Protein AF-A0A482WCU0-F1 (afdb_monomer_lite)

Structure (mmCIF, N/CA/C/O backbone):
data_AF-A0A482WCU0-F1
#
_entry.id   AF-A0A482WCU0-F1
#
loop_
_atom_site.group_PDB
_atom_site.id
_atom_site.type_symbol
_atom_site.label_atom_id
_atom_site.label_alt_id
_atom_site.label_comp_id
_atom_site.label_asym_id
_atom_site.label_entity_id
_atom_site.label_seq_id
_atom_site.pdbx_PDB_ins_code
_atom_site.Cartn_x
_atom_site.Cartn_y
_atom_site.Cartn_z
_atom_site.occupancy
_atom_site.B_iso_or_equiv
_atom_site.auth_seq_id
_atom_site.auth_comp_id
_atom_site.auth_asym_id
_atom_site.auth_atom_id
_atom_site.pdbx_PDB_model_num
ATOM 1 N N . MET A 1 1 ? -21.825 3.783 -5.902 1.00 50.12 1 MET A N 1
ATOM 2 C CA . MET A 1 1 ? -20.715 4.384 -5.139 1.00 50.12 1 MET A CA 1
ATOM 3 C C . MET A 1 1 ? -19.875 3.224 -4.673 1.00 50.12 1 MET A C 1
ATOM 5 O O . MET A 1 1 ? -20.432 2.360 -4.009 1.00 50.12 1 MET A O 1
ATOM 9 N N . ASP A 1 2 ? -18.616 3.164 -5.082 1.00 68.94 2 ASP A N 1
ATOM 10 C CA . ASP A 1 2 ? -17.732 2.054 -4.722 1.00 68.94 2 ASP A CA 1
ATOM 11 C C . ASP A 1 2 ? -17.348 2.156 -3.242 1.00 68.94 2 ASP A C 1
ATOM 13 O O . ASP A 1 2 ? -17.118 3.263 -2.734 1.00 68.94 2 ASP A O 1
ATOM 17 N N . ASN A 1 3 ? -17.319 1.029 -2.523 1.00 81.69 3 ASN A N 1
ATOM 18 C CA . ASN A 1 3 ? -16.896 1.050 -1.129 1.00 81.69 3 ASN A CA 1
ATOM 19 C C . ASN A 1 3 ? -15.389 1.286 -1.089 1.00 81.69 3 ASN A C 1
ATOM 21 O O . ASN A 1 3 ? -14.620 0.676 -1.825 1.00 81.69 3 ASN A O 1
ATOM 25 N N . ILE A 1 4 ? -14.939 2.152 -0.182 1.00 81.69 4 ILE A N 1
ATOM 26 C CA . ILE A 1 4 ? -13.508 2.454 -0.063 1.00 81.69 4 ILE A CA 1
ATOM 27 C C . ILE A 1 4 ? -12.676 1.226 0.332 1.00 81.69 4 ILE A C 1
ATOM 29 O O . ILE A 1 4 ? -11.483 1.180 0.058 1.00 81.69 4 ILE A O 1
ATOM 33 N N . LEU A 1 5 ? -13.308 0.236 0.967 1.00 83.50 5 LEU A N 1
ATOM 34 C CA . LEU A 1 5 ? -12.678 -1.031 1.318 1.00 83.50 5 LEU A CA 1
ATOM 35 C C . LEU A 1 5 ? -12.309 -1.842 0.075 1.00 83.50 5 LEU A C 1
ATOM 37 O O . LEU A 1 5 ? -11.208 -2.378 0.041 1.00 83.50 5 LEU A O 1
ATOM 41 N N . ASP A 1 6 ? -13.144 -1.816 -0.963 1.00 86.12 6 ASP A N 1
ATOM 42 C CA . ASP A 1 6 ? -12.912 -2.525 -2.226 1.00 86.12 6 ASP A CA 1
ATOM 43 C C . ASP A 1 6 ? -11.649 -1.980 -2.930 1.00 86.12 6 ASP A C 1
ATOM 45 O O . ASP A 1 6 ? -10.860 -2.722 -3.509 1.00 86.12 6 ASP A O 1
ATOM 49 N N . LEU A 1 7 ? -11.376 -0.672 -2.797 1.00 85.94 7 LEU A N 1
ATOM 50 C CA . LEU A 1 7 ? -10.150 -0.024 -3.300 1.00 85.94 7 LEU A CA 1
ATOM 51 C C . LEU A 1 7 ? -8.880 -0.440 -2.535 1.00 85.94 7 LEU A C 1
ATOM 53 O O . LEU A 1 7 ? -7.763 -0.186 -2.992 1.00 85.94 7 LEU A O 1
ATOM 57 N N . LEU A 1 8 ? -9.043 -1.021 -1.347 1.00 88.94 8 LEU A N 1
ATOM 58 C CA . LEU A 1 8 ? -7.968 -1.401 -0.431 1.00 88.94 8 LEU A CA 1
ATOM 59 C C . LEU A 1 8 ? -7.755 -2.920 -0.380 1.00 88.94 8 LEU A C 1
ATOM 61 O O . LEU A 1 8 ? -6.959 -3.407 0.432 1.00 88.94 8 LEU A O 1
ATOM 65 N N . GLU A 1 9 ? -8.420 -3.661 -1.263 1.00 91.19 9 GLU A N 1
ATOM 66 C CA . GLU A 1 9 ? -8.202 -5.085 -1.469 1.00 91.19 9 GLU A CA 1
ATOM 67 C C . GLU A 1 9 ? -6.981 -5.345 -2.353 1.00 91.19 9 GLU A C 1
ATOM 69 O O . GLU A 1 9 ? -6.684 -4.641 -3.320 1.00 91.19 9 GLU A O 1
ATOM 74 N N . CYS A 1 10 ? -6.235 -6.390 -2.012 1.00 93.19 10 CYS A N 1
ATOM 75 C CA . CYS A 1 10 ? -5.121 -6.842 -2.828 1.00 93.19 10 CYS A CA 1
ATOM 76 C C . CYS A 1 10 ? -5.647 -7.538 -4.089 1.00 93.19 10 CYS A C 1
ATOM 78 O O . CYS A 1 10 ? -6.369 -8.525 -3.984 1.00 93.19 10 CYS A O 1
ATOM 80 N N . CYS A 1 11 ? -5.186 -7.137 -5.275 1.00 91.94 11 CYS A N 1
ATOM 81 C CA . CYS A 1 11 ? -5.612 -7.760 -6.537 1.00 91.94 11 CYS A CA 1
ATOM 82 C C . CYS A 1 11 ? -5.188 -9.232 -6.711 1.00 91.94 11 CYS A C 1
ATOM 84 O O . CYS A 1 11 ? -5.607 -9.880 -7.663 1.00 91.94 11 CYS A O 1
ATOM 86 N N . VAL A 1 12 ? -4.342 -9.760 -5.820 1.00 93.69 12 VAL A N 1
ATOM 87 C CA . VAL A 1 12 ? -3.847 -11.144 -5.877 1.00 93.69 12 VAL A CA 1
ATOM 88 C C . VAL A 1 12 ? -4.639 -12.067 -4.958 1.00 93.69 12 VAL A C 1
ATOM 90 O O . VAL A 1 12 ? -5.032 -13.149 -5.371 1.00 93.69 12 VAL A O 1
ATOM 93 N N . CYS A 1 13 ? -4.832 -11.667 -3.700 1.00 94.38 13 CYS A N 1
ATOM 94 C CA . CYS A 1 13 ? -5.466 -12.511 -2.685 1.00 94.38 13 CYS A CA 1
ATOM 95 C C . CYS A 1 13 ? -6.851 -12.028 -2.259 1.00 94.38 13 CYS A C 1
ATOM 97 O O . CYS A 1 13 ? -7.435 -12.652 -1.382 1.00 94.38 13 CYS A O 1
ATOM 99 N N . THR A 1 14 ? -7.326 -10.903 -2.810 1.00 92.06 14 THR A N 1
ATOM 100 C CA . THR A 1 14 ? -8.625 -10.277 -2.499 1.00 92.06 14 THR A CA 1
ATOM 101 C C . THR A 1 14 ? -8.861 -10.075 -0.998 1.00 92.06 14 THR A C 1
ATOM 103 O O . THR A 1 14 ? -9.985 -10.059 -0.521 1.00 92.06 14 THR A O 1
ATOM 106 N N . GLU A 1 15 ? -7.776 -9.951 -0.228 1.00 92.06 15 GLU A N 1
ATOM 107 C CA . GLU A 1 15 ? -7.815 -9.595 1.188 1.00 92.06 15 GLU A CA 1
ATOM 108 C C . GLU A 1 15 ? -7.491 -8.108 1.322 1.00 92.06 15 GLU A C 1
ATOM 110 O O . GLU A 1 15 ? -6.653 -7.575 0.582 1.00 92.06 15 GLU A O 1
ATOM 115 N N . LEU A 1 16 ? -8.083 -7.455 2.323 1.00 90.62 16 LEU A N 1
ATOM 116 C CA . LEU A 1 16 ? -7.697 -6.101 2.708 1.00 90.62 16 LEU A CA 1
ATOM 117 C C . LEU A 1 16 ? -6.202 -6.038 3.035 1.00 90.62 16 LEU A C 1
ATOM 119 O O . LEU A 1 16 ? -5.666 -6.853 3.794 1.00 90.62 16 LEU A O 1
ATOM 123 N N . MET A 1 17 ? -5.520 -5.035 2.485 1.00 91.31 17 MET A N 1
ATOM 124 C CA . MET A 1 17 ? -4.079 -4.858 2.650 1.00 91.31 17 MET A CA 1
ATOM 125 C C . MET A 1 17 ? -3.726 -4.299 4.044 1.00 91.31 17 MET A C 1
ATOM 127 O O . MET A 1 17 ? -3.291 -3.158 4.182 1.00 91.31 17 MET A O 1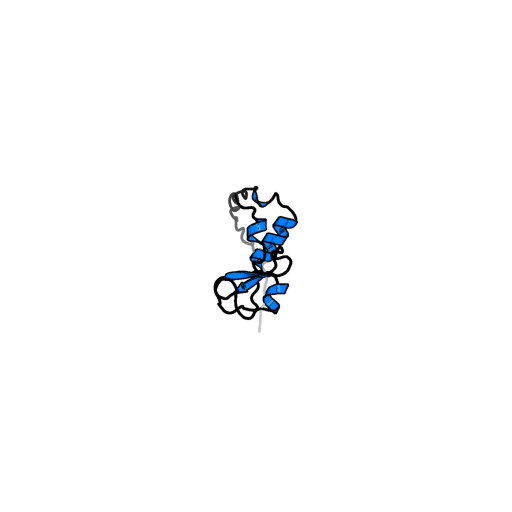
ATOM 131 N N . PHE A 1 18 ? -3.911 -5.090 5.104 1.00 84.50 18 PHE A N 1
ATOM 132 C CA . PHE A 1 18 ? -3.596 -4.670 6.472 1.00 84.50 18 PHE A CA 1
ATOM 133 C C . PHE A 1 18 ? -2.102 -4.818 6.809 1.00 84.50 18 PHE A C 1
ATOM 135 O O . PHE A 1 18 ? -1.428 -5.768 6.403 1.00 84.50 18 PHE A O 1
ATOM 142 N N . GLY A 1 19 ? -1.583 -3.877 7.599 1.00 83.56 19 GLY A N 1
ATOM 143 C CA . GLY A 1 19 ? -0.213 -3.888 8.112 1.00 83.56 19 GLY A CA 1
ATOM 144 C C . GLY A 1 19 ? 0.809 -3.291 7.148 1.00 83.56 19 GLY A C 1
ATOM 145 O O . GLY A 1 19 ? 1.392 -2.266 7.476 1.00 83.56 19 GLY A O 1
ATOM 146 N N . GLY A 1 20 ? 1.024 -3.925 5.990 1.00 90.38 20 GLY A N 1
ATOM 147 C CA . GLY A 1 20 ? 2.072 -3.538 5.040 1.00 90.38 20 GLY A CA 1
ATOM 148 C C . GLY A 1 20 ? 1.584 -3.468 3.598 1.00 90.38 20 GLY A C 1
ATOM 149 O O . GLY A 1 20 ? 1.137 -4.486 3.057 1.00 90.38 20 GLY A O 1
ATOM 150 N N . ILE A 1 21 ? 1.723 -2.299 2.972 1.00 94.56 21 ILE A N 1
ATOM 151 C CA . ILE A 1 21 ? 1.290 -2.044 1.591 1.00 94.56 21 ILE A CA 1
ATOM 152 C C . ILE A 1 21 ? 2.515 -1.721 0.754 1.00 94.56 21 ILE A C 1
ATOM 154 O O . ILE A 1 21 ? 3.179 -0.719 0.988 1.00 94.56 21 ILE A O 1
ATOM 158 N N . TYR A 1 22 ? 2.816 -2.553 -0.231 1.00 94.81 22 TYR A N 1
ATOM 159 C CA . TYR A 1 22 ? 3.990 -2.419 -1.087 1.00 94.81 22 TYR A CA 1
ATOM 160 C C . TYR A 1 22 ? 3.597 -1.893 -2.449 1.00 94.81 22 TYR A C 1
ATOM 162 O O . TYR A 1 22 ? 2.548 -2.266 -2.967 1.00 94.81 22 TYR A O 1
ATOM 170 N N . ILE A 1 23 ? 4.460 -1.076 -3.043 1.00 94.25 23 ILE A N 1
ATOM 171 C C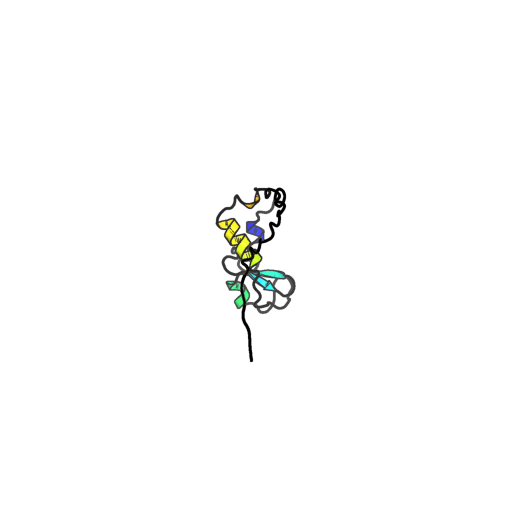A . ILE A 1 23 ? 4.196 -0.471 -4.347 1.00 94.25 23 ILE A CA 1
ATOM 172 C C . ILE A 1 23 ? 5.216 -0.888 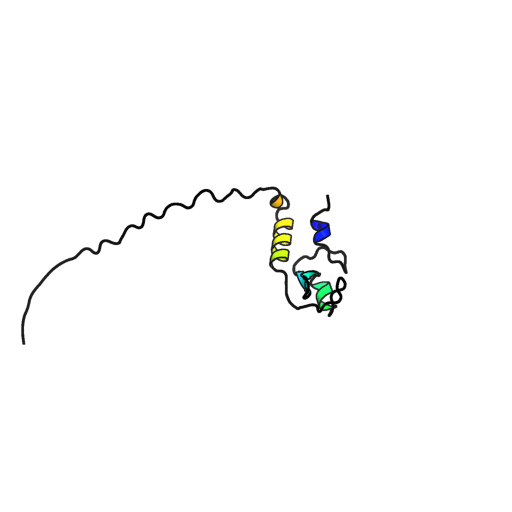-5.401 1.00 94.25 23 ILE A C 1
ATOM 174 O O . ILE A 1 23 ? 6.414 -1.021 -5.134 1.00 94.25 23 ILE A O 1
ATOM 178 N N . CYS A 1 24 ? 4.738 -1.074 -6.630 1.00 94.94 24 CYS A N 1
ATOM 179 C CA . CYS A 1 24 ? 5.615 -1.194 -7.792 1.00 94.94 24 CYS A CA 1
ATOM 180 C C . CYS A 1 24 ? 6.159 0.177 -8.226 1.00 94.94 24 CYS A C 1
ATOM 182 O O . CYS A 1 24 ? 5.740 1.220 -7.721 1.00 94.94 24 CYS A O 1
ATOM 184 N N . THR A 1 25 ? 7.064 0.198 -9.208 1.00 94.25 25 THR A N 1
ATOM 185 C CA . THR A 1 25 ? 7.619 1.449 -9.765 1.00 94.25 25 THR A CA 1
ATOM 186 C C . THR A 1 25 ? 6.579 2.405 -10.346 1.00 94.25 25 THR A C 1
ATOM 188 O O . THR A 1 25 ? 6.839 3.601 -10.388 1.00 94.25 25 THR A O 1
ATOM 191 N N . VAL A 1 26 ? 5.435 1.886 -10.796 1.00 95.06 26 VAL A N 1
ATOM 192 C CA . VAL A 1 26 ? 4.333 2.676 -11.369 1.00 95.06 26 VAL A CA 1
ATOM 193 C C . VAL A 1 26 ? 3.380 3.194 -10.284 1.00 95.06 26 VAL A C 1
ATOM 195 O O . VAL A 1 26 ? 2.775 4.243 -10.465 1.00 95.06 26 VAL A O 1
ATOM 198 N N . GLY A 1 27 ? 3.267 2.494 -9.147 1.00 93.19 27 GLY A N 1
ATOM 199 C CA . GLY A 1 27 ? 2.416 2.897 -8.018 1.00 93.19 27 GLY A CA 1
ATOM 200 C C . GLY A 1 27 ? 1.263 1.948 -7.664 1.00 93.19 27 GLY A C 1
ATOM 201 O O . GLY A 1 27 ? 0.484 2.264 -6.769 1.00 93.19 27 GLY A O 1
ATOM 202 N N . HIS A 1 28 ? 1.145 0.780 -8.304 1.00 93.88 28 HIS A N 1
ATOM 203 C CA . HIS A 1 28 ? 0.155 -0.230 -7.908 1.00 93.88 28 HIS A CA 1
ATOM 204 C C . HIS A 1 28 ? 0.512 -0.855 -6.561 1.00 93.88 28 HIS A C 1
ATOM 206 O O . HIS A 1 28 ? 1.672 -1.204 -6.334 1.00 93.88 28 HIS A O 1
ATOM 212 N N . SER A 1 29 ? -0.494 -1.007 -5.699 1.00 93.56 29 SER A N 1
ATOM 213 C CA . SER A 1 29 ? -0.344 -1.490 -4.326 1.00 93.56 29 SER A CA 1
ATOM 214 C C . SER A 1 29 ? -0.620 -2.991 -4.209 1.00 93.56 29 SER A C 1
ATOM 216 O O . SER A 1 29 ? -1.533 -3.505 -4.848 1.00 93.56 29 SER A O 1
ATOM 218 N N . LEU A 1 30 ? 0.164 -3.686 -3.383 1.00 94.00 30 LEU A N 1
ATOM 219 C CA . LEU A 1 30 ? 0.001 -5.097 -3.023 1.00 94.00 30 LEU A CA 1
ATOM 220 C C . LEU A 1 30 ? 0.175 -5.282 -1.512 1.00 94.00 30 LEU A C 1
ATOM 222 O O . LEU A 1 30 ? 0.952 -4.566 -0.875 1.00 94.00 30 LEU A O 1
ATOM 226 N N . CYS A 1 31 ? -0.481 -6.289 -0.932 1.00 94.75 31 CYS A N 1
ATOM 227 C CA . CYS A 1 31 ? -0.270 -6.628 0.475 1.00 94.75 31 CYS A CA 1
ATOM 228 C C . CYS A 1 31 ? 1.125 -7.239 0.717 1.00 94.75 31 CYS A C 1
ATOM 230 O O . CYS A 1 31 ? 1.736 -7.831 -0.177 1.00 94.75 31 CYS A O 1
ATOM 232 N N . SER A 1 32 ? 1.604 -7.166 1.964 1.00 92.81 32 SER A N 1
ATOM 233 C CA . SER A 1 32 ? 2.898 -7.733 2.380 1.00 92.81 32 SER A CA 1
ATOM 234 C C . SER A 1 32 ? 3.057 -9.228 2.090 1.00 92.81 32 SER A C 1
ATOM 236 O O . SER A 1 32 ? 4.161 -9.686 1.802 1.00 92.81 32 SER A O 1
ATOM 238 N N . LYS A 1 33 ? 1.968 -10.003 2.154 1.00 93.19 33 LYS A N 1
ATOM 239 C CA . LYS A 1 33 ? 2.009 -11.440 1.854 1.00 93.19 33 LYS A CA 1
ATOM 240 C C . LYS A 1 33 ? 2.302 -11.666 0.370 1.00 93.19 33 LYS A C 1
ATOM 242 O O . LYS A 1 33 ? 3.204 -12.425 0.035 1.00 93.19 33 LYS A O 1
ATOM 247 N N . CYS A 1 34 ? 1.580 -10.988 -0.519 1.00 93.56 34 CYS A N 1
ATOM 248 C CA . CYS A 1 34 ? 1.716 -11.177 -1.963 1.00 93.56 34 CYS A CA 1
ATOM 249 C C . CYS A 1 34 ? 3.001 -10.550 -2.514 1.00 93.56 34 CYS A C 1
ATOM 251 O O . CYS A 1 34 ? 3.635 -11.146 -3.383 1.00 93.56 34 CYS A O 1
ATOM 253 N N . SER A 1 35 ? 3.439 -9.403 -1.982 1.00 92.25 35 SER A N 1
ATOM 254 C CA . SER A 1 35 ? 4.648 -8.724 -2.468 1.00 92.25 35 SER A CA 1
ATOM 255 C C . SER A 1 35 ? 5.925 -9.554 -2.293 1.00 92.25 35 SER A C 1
ATOM 257 O O . SER A 1 35 ? 6.817 -9.474 -3.129 1.00 92.25 35 SER A O 1
ATOM 259 N N . ARG A 1 36 ? 6.007 -10.409 -1.263 1.00 90.50 36 ARG A N 1
ATOM 260 C CA . ARG A 1 36 ? 7.172 -11.286 -1.030 1.00 90.50 36 ARG A CA 1
ATOM 261 C C . ARG A 1 36 ? 7.357 -12.367 -2.093 1.00 90.50 36 ARG A C 1
ATOM 263 O O . ARG A 1 36 ? 8.476 -12.824 -2.297 1.00 90.50 36 ARG A O 1
ATOM 270 N N . HIS A 1 37 ? 6.277 -12.774 -2.752 1.00 90.50 37 HIS A N 1
ATOM 271 C CA . HIS A 1 37 ? 6.294 -13.853 -3.741 1.00 90.50 37 HIS A CA 1
ATOM 272 C C . HIS A 1 37 ? 6.398 -13.328 -5.180 1.00 90.50 37 HIS A C 1
ATOM 274 O O . HIS A 1 37 ? 6.541 -14.114 -6.113 1.00 90.50 37 HIS A O 1
ATOM 280 N N . LEU A 1 38 ? 6.341 -12.005 -5.376 1.00 90.50 38 LEU A N 1
ATOM 281 C CA . LEU A 1 38 ? 6.225 -11.380 -6.690 1.00 90.50 38 LEU A CA 1
ATOM 282 C C . LEU A 1 38 ? 7.388 -10.423 -6.952 1.00 90.50 38 LEU A C 1
ATOM 284 O O . LEU A 1 38 ? 7.561 -9.421 -6.265 1.00 90.50 38 LEU A O 1
ATOM 288 N N . ARG A 1 39 ? 8.159 -10.703 -8.009 1.00 92.94 39 ARG A N 1
ATOM 289 C CA . ARG A 1 39 ? 9.194 -9.780 -8.514 1.00 92.94 39 ARG A CA 1
ATOM 290 C C . ARG A 1 39 ? 8.627 -8.700 -9.439 1.00 92.94 39 ARG A C 1
ATOM 292 O O . ARG A 1 39 ? 9.226 -7.638 -9.576 1.00 92.94 39 ARG A O 1
ATOM 299 N N . TYR A 1 40 ? 7.469 -8.960 -10.043 1.00 94.62 40 TYR A N 1
ATOM 300 C CA . TYR A 1 40 ? 6.801 -8.075 -10.993 1.00 94.62 40 TYR A CA 1
ATOM 301 C C . TYR A 1 40 ? 5.345 -7.858 -10.590 1.00 94.62 40 TYR A C 1
ATOM 303 O O . TYR A 1 40 ? 4.702 -8.734 -10.013 1.00 94.62 40 TYR A O 1
ATOM 311 N N . CYS A 1 41 ? 4.839 -6.664 -10.872 1.00 94.69 41 CYS A N 1
ATOM 312 C CA . CYS A 1 41 ? 3.477 -6.274 -10.563 1.00 94.69 41 CYS A CA 1
ATOM 313 C C . CYS A 1 41 ? 2.489 -6.990 -11.499 1.00 94.69 41 CYS A C 1
ATOM 315 O O . CYS A 1 41 ? 2.621 -6.839 -12.713 1.00 94.69 41 CYS A O 1
ATOM 317 N N . PRO A 1 42 ? 1.449 -7.667 -10.983 1.00 93.69 42 PRO A N 1
ATOM 318 C CA . PRO A 1 42 ? 0.470 -8.371 -11.815 1.00 93.69 42 PRO A CA 1
ATOM 319 C C . PRO A 1 42 ? -0.397 -7.424 -12.662 1.00 93.69 42 PRO A C 1
ATOM 321 O O . PRO A 1 42 ? -0.958 -7.843 -13.664 1.00 93.69 42 PRO A O 1
ATOM 324 N N . MET A 1 43 ? -0.488 -6.143 -12.283 1.00 93.38 43 MET A N 1
ATOM 325 C CA . MET A 1 43 ? -1.331 -5.147 -12.962 1.00 93.38 43 MET A CA 1
ATOM 326 C C . MET A 1 43 ? -0.634 -4.486 -14.158 1.00 93.38 43 MET A C 1
ATOM 328 O O . MET A 1 43 ? -1.283 -4.082 -15.113 1.00 93.38 43 MET A O 1
ATOM 332 N N . CYS A 1 44 ? 0.689 -4.314 -14.097 1.00 95.88 44 CYS A N 1
ATOM 333 C CA . CYS A 1 44 ? 1.434 -3.509 -15.080 1.00 95.88 44 CYS A CA 1
ATOM 334 C C . CYS A 1 44 ? 2.787 -4.103 -15.483 1.00 95.88 44 CYS A C 1
ATOM 336 O O . CYS A 1 44 ? 3.583 -3.433 -16.137 1.00 95.88 44 CYS A O 1
ATOM 338 N N . ASN A 1 45 ? 3.091 -5.317 -15.023 1.00 95.00 45 ASN A N 1
ATOM 339 C CA . ASN A 1 45 ? 4.323 -6.064 -15.282 1.00 95.00 45 ASN A CA 1
ATOM 340 C C . ASN A 1 45 ? 5.637 -5.342 -14.918 1.00 95.00 45 ASN A C 1
ATOM 342 O O . ASN A 1 45 ? 6.728 -5.780 -15.273 1.00 95.00 45 ASN A O 1
ATOM 346 N N . SER A 1 46 ? 5.548 -4.228 -14.191 1.00 94.81 46 SER A N 1
ATOM 347 C CA . SER A 1 46 ? 6.701 -3.445 -13.755 1.00 94.81 46 SER A CA 1
ATOM 348 C C . SER A 1 46 ? 7.330 -4.034 -12.494 1.00 94.81 46 SER A C 1
ATOM 350 O O . SER A 1 46 ? 6.660 -4.717 -11.722 1.00 94.81 46 SER A O 1
ATOM 352 N N . SER A 1 47 ? 8.613 -3.750 -12.261 1.00 93.81 47 SER A N 1
ATOM 353 C CA . SER A 1 47 ? 9.351 -4.286 -11.111 1.00 93.81 47 SER A CA 1
ATOM 354 C C . SER A 1 47 ? 8.699 -3.901 -9.776 1.00 93.81 47 SER A C 1
ATOM 356 O O . SER A 1 47 ? 8.359 -2.733 -9.536 1.00 93.81 47 SER A O 1
ATOM 358 N N . MET A 1 48 ? 8.522 -4.893 -8.902 1.00 93.00 48 MET A N 1
ATOM 359 C CA . MET A 1 48 ? 8.118 -4.672 -7.518 1.00 93.00 48 MET A CA 1
ATOM 360 C C . MET A 1 48 ? 9.316 -4.161 -6.724 1.00 93.00 48 MET A C 1
ATOM 362 O O . MET A 1 48 ? 10.386 -4.768 -6.723 1.00 93.00 48 MET A O 1
ATOM 366 N N . LYS A 1 49 ? 9.134 -3.042 -6.022 1.00 84.31 49 LYS A N 1
ATOM 367 C CA . LYS A 1 49 ? 10.137 -2.529 -5.089 1.00 84.31 49 LYS A CA 1
ATOM 368 C C . LYS A 1 49 ? 9.816 -3.006 -3.679 1.00 84.31 49 LYS A C 1
ATOM 370 O O . LYS A 1 49 ? 8.655 -3.166 -3.316 1.00 84.31 49 LYS A O 1
ATOM 375 N N . SER A 1 50 ? 10.839 -3.082 -2.833 1.00 84.00 50 SER A N 1
ATOM 376 C CA . SER A 1 50 ? 10.675 -3.211 -1.376 1.00 84.00 50 SER A CA 1
ATOM 377 C C . SER A 1 50 ? 10.185 -1.909 -0.719 1.00 84.00 50 SER A C 1
ATOM 379 O O . SER A 1 50 ? 10.399 -1.688 0.468 1.00 84.00 50 SER A O 1
ATOM 381 N N . THR A 1 51 ? 9.579 -1.005 -1.494 1.00 91.31 51 THR A N 1
ATOM 382 C CA . THR A 1 51 ? 9.076 0.284 -1.024 1.00 91.31 51 THR A CA 1
ATOM 383 C C . THR A 1 51 ? 7.647 0.121 -0.529 1.00 91.31 51 THR A C 1
ATOM 385 O O . THR A 1 51 ? 6.793 -0.430 -1.224 1.00 91.31 51 THR A O 1
ATOM 388 N N . HIS A 1 52 ? 7.399 0.645 0.665 1.00 92.44 52 HIS A N 1
ATOM 389 C CA . HIS A 1 52 ? 6.097 0.629 1.310 1.00 92.44 52 HIS A CA 1
ATOM 390 C C . HIS A 1 52 ? 5.359 1.948 1.104 1.00 92.44 52 HIS A C 1
ATOM 392 O O . HIS A 1 52 ? 5.953 3.027 1.161 1.00 92.44 52 HIS A O 1
ATOM 398 N N . ASN A 1 53 ? 4.044 1.875 0.962 1.00 93.50 53 ASN A N 1
ATOM 399 C CA . ASN A 1 53 ? 3.158 3.021 1.003 1.00 93.50 53 ASN A CA 1
ATOM 400 C C . ASN A 1 53 ? 2.673 3.262 2.439 1.00 93.50 53 ASN A C 1
ATOM 402 O O . ASN A 1 53 ? 1.534 2.968 2.802 1.00 93.50 53 ASN A O 1
ATOM 406 N N . ILE A 1 54 ? 3.557 3.846 3.252 1.00 92.94 54 ILE A N 1
ATOM 407 C CA . ILE A 1 54 ? 3.302 4.165 4.668 1.00 92.94 54 ILE A CA 1
ATOM 408 C C . ILE A 1 54 ? 2.063 5.065 4.827 1.00 92.94 54 ILE A C 1
ATOM 410 O O . ILE A 1 54 ? 1.340 4.987 5.822 1.00 92.94 54 ILE A O 1
ATOM 414 N N . SER A 1 55 ? 1.799 5.936 3.850 1.00 92.00 55 SER A N 1
ATOM 415 C CA . SER A 1 55 ? 0.617 6.801 3.850 1.00 92.00 55 SER A CA 1
ATOM 416 C C . SER A 1 55 ? -0.675 5.990 3.745 1.00 92.00 55 SER A C 1
ATOM 418 O O . SER A 1 55 ? -1.606 6.241 4.510 1.00 92.00 55 SER A O 1
ATOM 420 N N . MET A 1 56 ? -0.721 4.996 2.852 1.00 91.25 56 MET A N 1
ATOM 421 C CA . MET A 1 56 ? -1.873 4.098 2.734 1.00 91.25 56 MET A CA 1
ATOM 422 C C . MET A 1 56 ? -2.050 3.227 3.976 1.00 91.25 56 MET A C 1
ATOM 424 O O . MET A 1 56 ? -3.173 3.092 4.454 1.00 91.25 56 MET A O 1
ATOM 428 N N . GLU A 1 57 ? -0.965 2.717 4.562 1.00 92.19 57 GLU A N 1
ATOM 429 C CA . GLU A 1 57 ? -1.033 1.937 5.807 1.00 92.19 57 GLU A CA 1
ATOM 430 C C . GLU A 1 57 ? -1.672 2.751 6.944 1.00 92.19 57 GLU A C 1
ATOM 432 O O . GLU A 1 57 ? -2.557 2.270 7.656 1.00 92.19 57 GLU A O 1
ATOM 437 N N . LYS A 1 58 ? -1.273 4.022 7.090 1.00 90.38 58 LYS A N 1
ATOM 438 C CA . LYS A 1 58 ? -1.849 4.938 8.085 1.00 90.38 58 LYS A CA 1
ATOM 439 C C . LYS A 1 58 ? -3.319 5.244 7.812 1.00 90.38 58 LYS A C 1
ATOM 441 O O . LYS A 1 58 ? -4.094 5.320 8.763 1.00 90.38 58 LYS A O 1
ATOM 446 N N . LEU A 1 59 ? -3.695 5.420 6.546 1.00 89.00 59 LEU A N 1
ATOM 447 C CA . LEU A 1 59 ? -5.080 5.689 6.156 1.00 89.00 59 LEU A CA 1
ATOM 448 C C . LEU A 1 59 ? -5.986 4.496 6.457 1.00 89.00 59 LEU A C 1
ATOM 450 O O . LEU A 1 59 ? -7.012 4.681 7.103 1.00 89.00 59 LEU A O 1
ATOM 454 N N . LEU A 1 60 ? -5.567 3.282 6.098 1.00 88.50 60 LEU A N 1
ATOM 455 C CA . LEU A 1 60 ? -6.272 2.047 6.454 1.00 88.50 60 LEU A CA 1
ATOM 456 C C . LEU A 1 60 ? -6.409 1.888 7.966 1.00 88.50 60 LEU A C 1
ATOM 458 O O . LEU A 1 60 ? -7.500 1.625 8.467 1.00 88.50 60 LEU A O 1
ATOM 462 N N . LYS A 1 61 ? -5.323 2.116 8.710 1.00 88.25 61 LYS A N 1
ATOM 463 C CA . LYS A 1 61 ? -5.345 2.047 10.174 1.00 88.25 61 LYS A CA 1
ATOM 464 C C . LYS A 1 61 ? -6.324 3.053 10.783 1.00 88.25 61 LYS A C 1
ATOM 466 O O . LYS A 1 61 ? -7.060 2.700 11.699 1.00 88.25 61 LYS A O 1
ATOM 471 N N . ALA A 1 62 ? -6.342 4.289 10.286 1.00 87.44 62 ALA A N 1
ATOM 472 C CA . ALA A 1 62 ? -7.270 5.317 10.749 1.00 87.44 62 ALA A CA 1
ATOM 473 C C . ALA A 1 62 ? -8.723 4.980 10.385 1.00 87.44 62 ALA A C 1
ATOM 475 O O . ALA A 1 62 ? -9.606 5.125 11.226 1.00 87.44 62 ALA A O 1
ATOM 476 N N . PHE A 1 63 ? -8.952 4.482 9.167 1.00 85.81 63 PHE A N 1
ATOM 477 C CA . PHE A 1 63 ? -10.272 4.071 8.698 1.00 85.81 63 PHE A CA 1
ATOM 478 C C . PHE A 1 63 ? -10.842 2.930 9.548 1.00 85.81 63 PHE A C 1
ATOM 480 O O . PHE A 1 63 ? -11.982 3.009 9.990 1.00 85.81 63 PHE A O 1
ATOM 487 N N . MET A 1 64 ? -10.033 1.912 9.856 1.00 83.50 64 MET A N 1
ATOM 48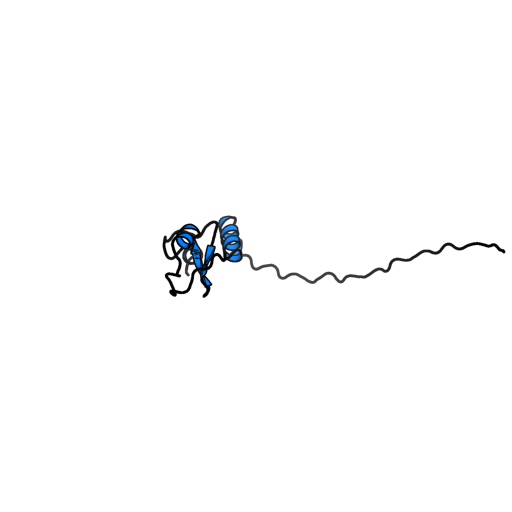8 C CA . MET A 1 64 ? -10.451 0.804 10.721 1.00 83.50 64 MET A CA 1
ATOM 489 C C . MET A 1 64 ? -10.657 1.225 12.181 1.00 83.50 64 MET A C 1
ATOM 491 O O . MET A 1 64 ? -11.522 0.674 12.854 1.00 83.50 64 MET A O 1
ATOM 495 N N . ALA A 1 65 ? -9.879 2.189 12.683 1.00 86.62 65 ALA A N 1
ATOM 496 C CA . ALA A 1 65 ? -10.013 2.677 14.055 1.00 86.62 65 ALA A CA 1
ATOM 497 C C . ALA A 1 65 ? -11.249 3.569 14.252 1.00 86.62 65 ALA A C 1
ATOM 499 O O . ALA A 1 65 ? -11.844 3.562 15.328 1.00 86.62 65 ALA A O 1
ATOM 500 N N . ASN A 1 66 ? -11.625 4.359 13.243 1.00 83.12 66 ASN A N 1
ATOM 501 C CA . ASN A 1 66 ? -12.824 5.189 13.281 1.00 83.12 66 ASN A CA 1
ATOM 502 C C . ASN A 1 66 ? -13.337 5.472 11.853 1.00 83.12 66 ASN A C 1
ATOM 504 O O . ASN A 1 66 ? -12.926 6.460 11.230 1.00 83.12 66 ASN A O 1
ATOM 508 N N . PRO A 1 67 ? -14.275 4.648 11.349 1.00 73.38 67 PRO A N 1
ATOM 509 C CA . PRO A 1 67 ? -14.813 4.771 9.991 1.00 73.38 67 PRO A CA 1
ATOM 510 C C . PRO A 1 67 ? -15.531 6.100 9.703 1.00 73.38 67 PRO A C 1
ATOM 512 O O . PRO A 1 67 ? -15.708 6.469 8.544 1.00 73.38 67 PRO A O 1
ATOM 515 N N . LEU A 1 68 ? -15.932 6.850 10.738 1.00 71.25 68 LEU A N 1
ATOM 516 C CA . LEU A 1 68 ? -16.683 8.102 10.596 1.00 71.25 68 LEU A CA 1
ATOM 517 C C . LEU A 1 68 ? -15.788 9.332 10.358 1.00 71.25 68 LEU A C 1
ATOM 519 O O . LEU A 1 68 ? -16.296 10.399 10.021 1.00 7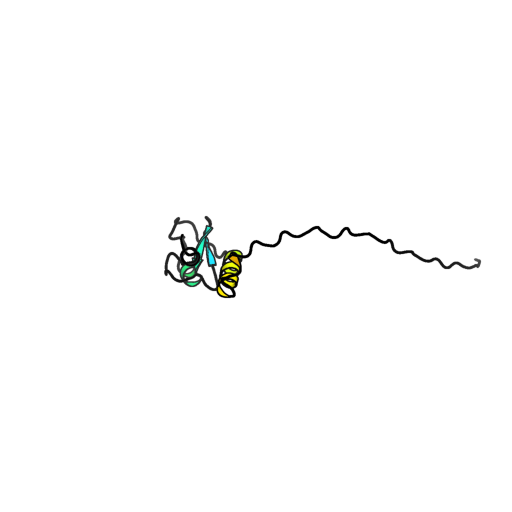1.25 68 LEU A O 1
ATOM 523 N N . LEU A 1 69 ? -14.460 9.221 10.489 1.00 64.31 69 LEU A N 1
ATOM 524 C CA . LEU A 1 69 ? -13.548 10.372 10.360 1.00 64.31 69 LEU A CA 1
ATOM 525 C C . LEU A 1 69 ? -13.453 10.955 8.943 1.00 64.31 69 LEU A C 1
ATOM 527 O O . LEU A 1 69 ? -12.989 12.083 8.787 1.00 64.31 69 LEU A O 1
ATOM 531 N N . PHE A 1 70 ? -13.888 10.229 7.911 1.00 59.09 70 PHE A N 1
ATOM 532 C CA . PHE A 1 70 ? -13.797 10.706 6.526 1.00 59.09 70 PHE A CA 1
ATOM 533 C C . PHE A 1 70 ? -14.970 11.600 6.095 1.00 59.09 70 PHE A C 1
ATOM 535 O O . PHE A 1 70 ? -14.867 12.292 5.083 1.00 59.09 70 PHE A O 1
ATOM 542 N N . THR A 1 71 ? -16.065 11.637 6.862 1.00 54.72 71 THR A N 1
ATOM 543 C CA . THR A 1 71 ? -17.204 12.540 6.603 1.00 54.72 71 THR A CA 1
ATOM 544 C C . THR A 1 71 ? -17.036 13.903 7.278 1.00 54.72 71 THR A C 1
ATOM 546 O O . THR A 1 71 ? -17.718 14.868 6.925 1.00 54.72 71 THR A O 1
ATOM 549 N N . ALA A 1 72 ? -16.087 14.027 8.209 1.00 52.25 72 ALA A N 1
ATOM 550 C CA . ALA A 1 72 ? -15.764 15.289 8.848 1.00 52.25 72 ALA A CA 1
ATOM 551 C C . ALA A 1 72 ? -14.894 16.139 7.908 1.00 52.25 72 ALA A C 1
ATOM 553 O O . ALA A 1 72 ? -13.673 15.983 7.841 1.00 52.25 72 ALA A O 1
ATOM 554 N N . LYS A 1 73 ? -15.519 17.084 7.189 1.00 45.88 73 LYS A N 1
ATOM 555 C CA . LYS A 1 73 ? -14.809 18.249 6.632 1.00 45.88 73 LYS A CA 1
ATOM 556 C C . LYS A 1 73 ? -13.873 18.782 7.720 1.00 45.88 73 LYS A C 1
ATOM 558 O O . LYS A 1 73 ? -14.346 19.145 8.795 1.00 45.88 73 LYS A O 1
ATOM 563 N N . LYS A 1 74 ? -12.560 18.828 7.465 1.00 42.44 74 LYS A N 1
ATOM 564 C CA . LYS A 1 74 ? -11.625 19.495 8.383 1.00 42.44 74 LYS A CA 1
ATOM 565 C C . LYS A 1 74 ? -12.169 20.898 8.681 1.00 42.44 74 LYS A C 1
ATOM 567 O O . LYS A 1 74 ? -12.469 21.608 7.717 1.00 42.44 74 LYS A O 1
ATOM 572 N N . PRO A 1 75 ? -12.260 21.339 9.947 1.00 48.50 75 PRO A N 1
ATOM 573 C CA . PRO A 1 75 ? -12.339 22.763 10.205 1.00 48.50 75 PRO A CA 1
ATOM 574 C C . PRO A 1 75 ? -11.088 23.383 9.579 1.00 48.50 75 PRO A C 1
ATOM 576 O O . PRO A 1 75 ? -9.958 22.975 9.858 1.00 48.50 75 PRO A O 1
ATOM 579 N N . THR A 1 76 ? -11.304 24.314 8.654 1.00 53.38 76 THR A N 1
ATOM 580 C CA . THR A 1 76 ? -10.265 25.216 8.159 1.00 53.38 76 THR A CA 1
ATOM 581 C C . THR A 1 76 ? -9.483 25.744 9.359 1.00 53.38 76 THR A C 1
ATOM 583 O O . THR A 1 76 ? -10.131 26.159 10.324 1.00 53.38 76 THR A O 1
ATOM 586 N N . PRO A 1 77 ? -8.138 25.745 9.348 1.00 51.50 77 PRO A N 1
ATOM 587 C CA . PRO A 1 77 ? -7.389 26.410 10.400 1.00 51.50 77 PRO A CA 1
ATOM 588 C C . PRO A 1 77 ? -7.785 27.888 10.390 1.00 51.50 77 PRO A C 1
ATOM 590 O O . PRO A 1 77 ? -7.399 28.652 9.506 1.00 51.50 77 PRO A O 1
ATOM 593 N N . ALA A 1 78 ? -8.630 28.266 11.347 1.00 55.25 78 ALA A N 1
ATOM 594 C CA . ALA A 1 78 ? -8.937 29.647 11.638 1.00 55.25 78 ALA A CA 1
ATOM 595 C C . ALA A 1 78 ? -7.623 30.321 12.044 1.00 55.25 78 ALA A C 1
ATOM 597 O O . ALA A 1 78 ? -6.975 29.886 12.990 1.00 55.25 78 ALA A O 1
ATOM 598 N N . ALA A 1 79 ? -7.241 31.325 11.255 1.00 50.94 79 ALA A N 1
ATOM 599 C CA . ALA A 1 79 ? -6.332 32.425 11.558 1.00 50.94 79 ALA A CA 1
ATOM 600 C C . ALA A 1 79 ? -5.208 32.149 12.577 1.00 50.94 79 ALA A C 1
ATOM 602 O O . ALA A 1 79 ? -5.417 32.104 13.788 1.00 50.94 79 ALA A O 1
ATOM 603 N N . ALA A 1 80 ? -3.975 32.102 12.068 1.00 46.72 80 ALA A N 1
ATOM 604 C CA . ALA A 1 80 ? -2.761 32.199 12.866 1.00 46.72 80 ALA A CA 1
ATOM 605 C C . ALA A 1 80 ? -2.836 33.360 13.890 1.00 46.72 80 ALA A C 1
ATOM 607 O O . ALA A 1 80 ? -3.195 34.483 13.515 1.00 46.72 80 ALA A O 1
ATOM 608 N N . PRO A 1 81 ? -2.469 33.144 15.167 1.00 48.25 81 PRO A N 1
ATOM 609 C CA . PRO A 1 81 ? -2.324 34.234 16.119 1.00 48.25 81 PRO A CA 1
ATOM 610 C C . PRO A 1 81 ? -1.105 35.084 15.736 1.00 48.25 81 PRO A C 1
ATOM 612 O O . PRO A 1 81 ? 0.006 34.577 15.594 1.00 48.25 81 PRO A O 1
ATOM 615 N N . LYS A 1 82 ? -1.316 36.395 15.569 1.00 50.31 82 LYS A N 1
ATOM 616 C CA . LYS A 1 82 ? -0.244 37.380 15.368 1.00 50.31 82 LYS A CA 1
ATOM 617 C C . LYS A 1 82 ? 0.709 37.332 16.566 1.00 50.31 82 LYS A C 1
ATOM 619 O O . LYS A 1 82 ? 0.330 37.715 17.673 1.00 50.31 82 LYS A O 1
ATOM 624 N N . THR A 1 83 ? 1.945 36.900 16.346 1.00 42.38 83 THR A N 1
ATOM 625 C CA . THR A 1 83 ? 3.046 37.047 17.300 1.00 42.38 83 THR A CA 1
ATOM 626 C C . THR A 1 83 ? 3.311 38.535 17.539 1.00 42.38 83 THR A C 1
ATOM 628 O O . THR A 1 83 ? 3.696 39.263 16.627 1.00 42.38 83 THR A O 1
ATOM 631 N N . LYS A 1 84 ? 3.094 39.009 18.771 1.00 46.81 84 LYS A N 1
ATOM 632 C CA . LYS A 1 84 ? 3.701 40.253 19.258 1.00 46.81 84 LYS A CA 1
ATOM 633 C C . LYS A 1 84 ? 5.044 39.886 19.877 1.00 46.81 84 LYS A C 1
ATOM 635 O O . LYS A 1 84 ? 5.093 39.325 20.967 1.00 46.81 84 LYS A O 1
ATOM 640 N N . GLU A 1 85 ? 6.114 40.168 19.152 1.00 41.31 85 GLU A N 1
ATOM 641 C CA . GLU A 1 85 ? 7.489 40.024 19.619 1.00 41.31 85 GLU A CA 1
ATOM 642 C C . GLU A 1 85 ? 7.772 41.091 20.690 1.00 41.31 85 GLU A C 1
ATOM 644 O O . GLU A 1 85 ? 7.706 42.291 20.422 1.00 41.31 85 GLU A O 1
ATOM 649 N N . ALA A 1 86 ? 8.022 40.665 21.930 1.00 48.84 86 ALA A N 1
ATOM 650 C CA . ALA A 1 86 ? 8.442 41.540 23.020 1.00 48.84 86 ALA A CA 1
ATOM 651 C C . ALA A 1 86 ? 9.936 41.315 23.291 1.00 48.84 86 ALA A C 1
ATOM 653 O O . ALA A 1 86 ? 10.343 40.262 23.775 1.00 48.84 86 ALA A O 1
ATOM 654 N N . ALA A 1 87 ? 10.745 42.322 22.961 1.00 52.34 87 ALA A N 1
ATOM 655 C CA . ALA A 1 87 ? 12.193 42.336 23.141 1.00 52.34 87 ALA A CA 1
ATOM 656 C C . ALA A 1 87 ? 12.622 42.198 24.623 1.00 52.34 87 ALA A C 1
ATOM 658 O O . ALA A 1 87 ? 12.000 42.807 25.504 1.00 52.34 87 ALA A O 1
ATOM 659 N N . PRO A 1 88 ? 13.722 41.482 24.932 1.00 56.22 88 PRO A N 1
ATOM 660 C CA . PRO A 1 88 ? 14.250 41.399 26.289 1.00 56.22 88 PRO A CA 1
ATOM 661 C C . PRO A 1 88 ? 14.985 42.691 26.681 1.00 56.22 88 PRO A C 1
ATOM 663 O O . PRO A 1 88 ? 15.997 43.075 26.096 1.00 56.22 88 PRO A O 1
ATOM 666 N N . LYS A 1 89 ? 14.486 43.364 27.725 1.00 56.50 89 LYS A N 1
ATOM 667 C CA . LYS A 1 89 ? 15.138 44.521 28.357 1.00 56.50 89 LYS A CA 1
ATOM 668 C C . LYS A 1 89 ? 16.351 44.057 29.174 1.00 56.50 89 LYS A C 1
ATOM 670 O O . LYS A 1 89 ? 16.197 43.569 30.292 1.00 56.50 89 LYS A O 1
ATOM 675 N N . THR A 1 90 ? 17.563 44.267 28.666 1.00 51.75 90 THR A N 1
ATOM 676 C CA . THR A 1 90 ? 18.797 44.141 29.456 1.00 51.75 90 THR A CA 1
ATOM 677 C C . THR A 1 90 ? 18.932 45.343 30.399 1.00 51.75 90 THR A C 1
ATOM 679 O O . THR A 1 90 ? 19.154 46.487 29.998 1.00 51.75 90 THR A O 1
ATOM 682 N N . ARG A 1 91 ? 18.752 45.107 31.702 1.00 57.97 91 ARG A N 1
ATOM 683 C CA . ARG A 1 91 ? 18.880 46.135 32.745 1.00 57.97 91 ARG A CA 1
ATOM 684 C C . ARG A 1 91 ? 20.330 46.222 33.236 1.00 57.97 91 ARG A C 1
ATOM 686 O O . ARG A 1 91 ? 20.802 45.364 33.972 1.00 57.97 91 ARG A O 1
ATOM 693 N N . LYS A 1 92 ? 21.006 47.311 32.853 1.00 57.03 92 LYS A N 1
ATOM 694 C CA . LYS A 1 92 ? 22.303 47.803 33.365 1.00 57.03 92 LYS A CA 1
ATOM 695 C C . LYS A 1 92 ? 22.366 47.901 34.901 1.00 57.03 92 LYS A C 1
ATOM 697 O O . LYS A 1 92 ? 21.466 48.488 35.500 1.00 57.03 92 LYS A O 1
ATOM 702 N N . ARG A 1 93 ? 23.523 47.560 35.490 1.00 55.16 93 ARG A N 1
ATOM 703 C CA . ARG A 1 93 ? 24.148 48.244 36.656 1.00 55.16 93 ARG A CA 1
ATOM 704 C C . ARG A 1 93 ? 25.675 48.184 36.458 1.00 55.16 93 ARG A C 1
ATOM 706 O O . ARG A 1 93 ? 26.218 47.097 36.410 1.00 55.16 93 ARG A O 1
ATOM 713 N N . ARG A 1 94 ? 26.351 49.237 35.978 1.00 54.88 94 ARG A N 1
ATOM 714 C CA . ARG A 1 94 ? 26.894 50.443 36.656 1.00 54.88 94 ARG A CA 1
ATOM 715 C C . ARG A 1 94 ? 27.892 50.170 37.800 1.00 54.88 94 ARG A C 1
ATOM 717 O O . ARG A 1 94 ? 27.473 49.818 38.894 1.00 54.88 94 ARG A O 1
ATOM 724 N N . GLY A 1 95 ? 29.145 50.576 37.546 1.00 44.59 95 GLY A N 1
ATOM 725 C CA . GLY A 1 95 ? 30.152 51.030 38.522 1.00 44.59 95 GLY A CA 1
ATOM 726 C C . GLY A 1 95 ? 31.165 49.956 38.946 1.00 44.59 95 GLY A C 1
ATOM 727 O O . GLY A 1 95 ? 30.774 48.818 39.107 1.00 44.59 95 GLY A O 1
ATOM 728 N N . ARG A 1 96 ? 32.449 50.235 39.207 1.00 55.31 96 ARG A N 1
ATOM 729 C CA . ARG A 1 96 ? 33.143 51.516 39.415 1.00 55.31 96 ARG A CA 1
ATOM 730 C C . ARG A 1 96 ? 34.657 51.234 39.608 1.00 55.31 96 ARG A C 1
ATOM 732 O O . ARG A 1 96 ? 34.979 50.365 40.397 1.00 55.31 96 ARG A O 1
ATOM 739 N N . LYS A 1 97 ? 35.511 52.082 39.006 1.00 48.94 97 LYS A N 1
ATOM 740 C CA . LYS A 1 97 ? 36.871 52.521 39.431 1.00 48.94 97 LYS A CA 1
ATOM 741 C C . LYS A 1 97 ? 38.066 51.541 39.492 1.00 48.94 97 LYS A C 1
ATOM 743 O O . LYS A 1 97 ? 38.014 50.532 40.171 1.00 48.94 97 LYS A O 1
ATOM 748 N N . GLY A 1 98 ? 39.207 52.065 39.013 1.00 45.75 98 GLY A N 1
ATOM 749 C CA . GLY A 1 98 ? 40.547 51.901 39.612 1.00 45.75 98 GLY A CA 1
ATOM 750 C C . GLY A 1 98 ? 41.511 51.069 38.756 1.00 45.75 98 GLY A C 1
ATOM 751 O O . GLY A 1 98 ? 41.260 49.889 38.605 1.00 45.75 98 GLY A O 1
ATOM 752 N N . ILE A 1 99 ? 42.474 51.638 38.014 1.00 50.88 99 ILE A N 1
ATOM 753 C CA . ILE A 1 99 ? 43.770 52.248 38.415 1.00 50.88 99 ILE A CA 1
ATOM 754 C C . ILE A 1 99 ? 44.925 51.224 38.434 1.00 50.88 99 ILE A C 1
ATOM 756 O O . ILE A 1 99 ? 44.941 50.367 39.306 1.00 50.88 99 ILE A O 1
ATOM 760 N N . LYS A 1 100 ? 45.912 51.492 37.552 1.00 46.41 100 LYS A N 1
ATOM 761 C CA . LYS A 1 100 ? 47.372 51.214 37.611 1.00 46.41 100 LYS A CA 1
ATOM 762 C C . LYS A 1 100 ? 47.792 49.727 37.590 1.00 46.41 100 LYS A C 1
ATOM 764 O O . LYS A 1 100 ? 47.129 48.894 38.181 1.00 46.41 100 LYS A O 1
ATOM 769 N N . GLN A 1 101 ? 48.881 49.321 36.942 1.00 50.28 101 GLN A N 1
ATOM 770 C CA . GLN A 1 101 ? 50.135 49.999 36.580 1.00 50.28 101 GLN A CA 1
ATOM 771 C C . GLN A 1 101 ? 50.552 49.641 35.155 1.00 50.28 101 GLN A C 1
ATOM 773 O O . GLN A 1 101 ? 50.179 48.535 34.707 1.00 50.28 101 GLN A O 1
#

pLDDT: mean 76.89, std 19.17, range [41.31, 95.88]

Organism: Asbolus verrucosus (NCBI:txid1661398)

Foldseek 3Di:
DDDVQQVQAAPPPRDRQADWWWAFPVGDTHHPVVLVVDQADPVPRGGTDPDTPVVVNVVVVVCVVPVCVVVDDPDDPPDDDDDDDDDDDDDDDDDDDDDDD

Sequence (101 aa):
MDNILDLLECCVCTELMFGGIYICTVGHSLCSKCSRHLRYCPMCNSSMKSTHNISMEKLLKAFMANPLLFTAKKPTPAAAPKTKEAAPKTRKRRGRKGIKQ

InterPro domains:
  IPR001841 Zinc finger, RING-type [PS50089] (10-45)
  IPR004162 E3 ubiquitin-protein ligase SINA-like, animal [PTHR45877] (2-65)
  IPR013083 Zinc finger, RING/FYVE/PHD-type [G3DSA:3.30.40.10] (1-65)
  IPR049548 E3 ubiquitin-protein ligase Sina-like, RING finger [PF21362] (10-44)

Secondary structure (DSSP, 8-state):
---TTGGGB-TTT-SB--S-EEEESS--EEEHHHHTT-SB-TTT-PBEEEEE-HHHHHHHHHHHH-GGGGTS-----------------------------

Radius of gyration: 28.68 Å; chains: 1; bounding box: 71×66×55 Å

=== Feature glossary ===
The record interleaves many kinds of information about one protein. Here is each kind framed as the question it answers.

Q: What known structures does this most resemble?
A: Structural nearest neighbors (via Foldseek easy-search vs the PDB). Reported per hit: target PDB id, E-value, and alignment TM-score. A TM-score above ~0.5 is the conventional threshold for 'same fold'.

Q: Where is each backbone atom in 3D?
A: The mmCIF table is the protein's shape written out atom by atom. For each backbone N, Cα, C, and carbonyl O, it records an (x, y, z) coordinate triple in Å plus the residue type, chain letter, and residue number.

Q: What are the backbone torsion angles?
A: The φ/ψ torsion pair specifies the backbone conformation at each residue. φ rotates about the N–Cα bond, ψ about the Cα–C bond. Steric clashes forbid most of the (φ, ψ) plane — the allowed regions (α-helix basin, β-sheet basin, left-handed helix) are the Ramachandran-allowed regions.

Q: Which residues are buried vs exposed?
A: Solvent-accessible surface area (SASA) is the area in 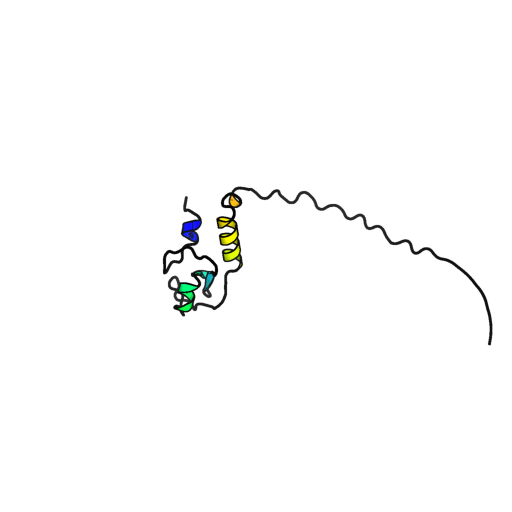Å² traced out by the centre of a 1.4 Å probe sphere (a water molecule) rolled over the protein's van der Waals surface (Shrake–Rupley / Lee–Richards construction). Buried residues have near-zero SASA; fully exposed residues can exceed 200 Å². The total SASA scales roughly with the number of surface residues.

Q: How confident is the AlphaFold model at each residue?
A: pLDDT is the predicted lDDT-Cα score: AlphaFold's confidence that the local environment of each residue (all inter-atomic distances within 15 Å) is correctly placed. It is a per-residue number between 0 and 100, with higher meaning more reliable.

Q: What does the local fold look like, residue by residue?
A: 3Di is Foldseek's structural alphabet. Each residue is assigned one of twenty discrete states based on how its Cα sits relative to its spatial (not sequential) neighbors. Aligning 3Di strings finds structural homologs roughly as well as full 3D superposition, but orders of magnitude faster.

Q: How big and how compact is the whole molecule?
A: Radius of gyration (Rg) is the root-mean-square distance of Cα atoms from their centroid — a single number for overall size and compactness. A globular domain of N residues has Rg ≈ 2.2·N^0.38 Å; an extended or disordered chain has a much larger Rg. The Cα contact count is the number of residue pairs whose Cα atoms are within 8 Å and are more than four positions apart in sequence — a standard proxy for tertiary packing density. The bounding box is the smallest axis-aligned box enclosing all Cα atoms.

Q: Which residues are in helices, strands, or loops?
A: DSSP 8-state secondary structure assigns each residue one of H (α-helix), G (3₁₀-helix), I (π-helix), E (extended β-strand), B (isolated β-bridge), T (hydrogen-bonded turn), S (bend), or '-' (coil). The assignment is computed from backbone hydrogen-bond geometry via the Kabsch–Sander algorithm.

Q: How mobile is each atom in the crystal?
A: Crystallographic B-factors measure how much each atom's electron density is smeared out, in Å². They rise in mobile loops and surface residues and fall in the buried interior. In AlphaFold models this column is repurposed to hold pLDDT instead.

Q: What if only a Cα trace is available?
A: P-SEA three-state annotation labels each residue as helix, strand, or coil based purely on the geometry of the Cα trace. It serves as a fallback when the full backbone (and thus DSSP) is unavailable.

Q: What family and function is it annotated with?
A: Database cross-references. InterPro integrates a dozen domain/family signature databases into unified entries with residue-range hits. GO terms attach function/process/location labels with evidence codes. CATH codes position the fold in a four-level structural taxonomy. Organism is the NCBI-taxonomy species name.

Q: Are the domains correctly placed relative to each other?
A: Predicted Aligned Error (PAE) is an AlphaFold confidence matrix: entry (i, j) is the expected error in the position of residue j, in ångströms, when the prediction is superimposed on the true structure at residue i. Low PAE within a block of residues means that block is internally rigid and well-predicted; high PAE between two blocks means their relative placement is uncertain even if each block individually is confident.

Q: What do the diagnostic plots show?
A: Three diagnostic plots accompany the record. The Cα contact map visualizes the tertiary structure as a 2D adjacency matrix (8 Å cutoff, sequence-local contacts suppressed). The Ramachandran plot shows the distribution of backbone (φ, ψ) torsions, with points in the α and β basins reflecting secondary structure content. The PAE plot shows AlphaFold's inter-residue confidence as a color matrix.

Q: What is the amino-acid chain?
A: Primary structure: the covalent order of the twenty standard amino acids along the backbone. Two proteins with the same sequence will (almost always) fold to the same structure; two with 30% identity often share a fold but not the details.

Q: What do the rendered images show?
A: The six renders are orthographic views along the three Cartesian axes in both directions. Representation (cartoon, sticks, or surface) and color scheme (sequence-rainbow or by-chain) vary across proteins so the training set covers all the common visualization conventions.